Protein AF-A0A846P8K3-F1 (afdb_monomer)

Mean predicted aligned error: 7.82 Å

pLDDT: mean 85.92, std 9.23, range [52.0, 95.81]

Secondary structure (DSSP, 8-state):
--HHHHHHHHHHHS-HHHHTT-S---PPPPPPHHHHHHHHHHHHHHHHHHHHTTT------HHHHHHHHHHH---

Nearest PDB structures (foldseek):
  6djv-assembly1_C  TM=8.646E-01  e=2.266E-03  Mycobacterium tuberculosis
  7l6n-assembly1_F  TM=8.314E-01  e=2.599E-03  Mycobacterium tuberculosis
  6w6h-assembly1_C  TM=8.600E-01  e=3.419E-03  Mycobacterium tuberculosis
  6w6e-assembly1_A  TM=8.400E-01  e=2.981E-03  Mycobacterium tuberculosis
  6w6j-assembly1_B  TM=8.592E-01  e=4.499E-03  Mycobacterium tuberculosis

Structure (mmCIF, N/CA/C/O backbone):
data_AF-A0A846P8K3-F1
#
_entry.id   AF-A0A846P8K3-F1
#
loop_
_atom_site.group_PDB
_atom_site.id
_atom_site.type_symbol
_atom_site.label_atom_id
_atom_site.label_alt_id
_atom_site.label_comp_id
_atom_site.label_asym_id
_atom_site.label_entity_id
_atom_site.label_seq_id
_atom_site.pdbx_PDB_ins_code
_atom_site.Cartn_x
_atom_site.Cartn_y
_atom_site.Cartn_z
_atom_site.occupancy
_atom_site.B_iso_or_equiv
_atom_site.auth_seq_id
_atom_site.auth_comp_id
_atom_site.auth_asym_id
_atom_site.auth_atom_id
_atom_site.pdbx_PDB_model_num
ATOM 1 N N . ILE A 1 1 ? 10.046 7.567 -16.741 1.00 52.00 1 ILE A N 1
ATOM 2 C CA . ILE A 1 1 ? 11.281 7.015 -17.344 1.00 52.00 1 ILE A CA 1
ATOM 3 C C . ILE A 1 1 ? 10.800 6.168 -18.509 1.00 52.00 1 ILE A C 1
ATOM 5 O O . ILE A 1 1 ? 9.908 5.360 -18.280 1.00 52.00 1 ILE A O 1
ATOM 9 N N . GLY A 1 2 ? 11.220 6.461 -19.741 1.00 60.94 2 GLY A N 1
ATOM 10 C CA . GLY A 1 2 ? 10.796 5.667 -20.901 1.00 60.94 2 GLY A CA 1
ATOM 11 C C . GLY A 1 2 ? 11.344 4.243 -20.798 1.00 60.94 2 GLY A C 1
ATOM 12 O O . GLY A 1 2 ? 12.414 4.066 -20.218 1.00 60.94 2 GLY A O 1
ATOM 13 N N . ALA A 1 3 ? 10.614 3.256 -21.322 1.00 62.69 3 ALA A N 1
ATOM 14 C CA . ALA A 1 3 ? 11.038 1.852 -21.319 1.00 62.69 3 ALA A CA 1
ATOM 15 C C . ALA A 1 3 ? 12.436 1.683 -21.945 1.00 62.69 3 ALA A C 1
ATOM 17 O O . ALA A 1 3 ? 13.295 1.045 -21.345 1.00 62.69 3 ALA A O 1
ATOM 18 N N . ASP A 1 4 ? 12.702 2.407 -23.034 1.00 68.00 4 ASP A N 1
ATOM 19 C CA . ASP A 1 4 ? 13.988 2.403 -23.742 1.00 68.00 4 ASP A CA 1
ATOM 20 C C . ASP A 1 4 ? 15.179 2.783 -22.840 1.00 68.00 4 ASP A C 1
ATOM 22 O O . ASP A 1 4 ? 16.252 2.197 -22.928 1.00 68.00 4 ASP A O 1
ATOM 26 N N . ALA A 1 5 ? 14.988 3.714 -21.897 1.00 69.75 5 ALA A N 1
ATOM 27 C CA . ALA A 1 5 ? 16.054 4.131 -20.982 1.00 69.75 5 ALA A CA 1
ATOM 28 C C . ALA A 1 5 ? 16.351 3.090 -19.885 1.00 69.75 5 ALA A C 1
ATOM 30 O O . ALA A 1 5 ? 17.439 3.103 -19.307 1.00 69.75 5 ALA A O 1
ATOM 31 N N . ILE A 1 6 ? 15.385 2.223 -19.564 1.00 73.19 6 ILE A N 1
ATOM 32 C CA . ILE A 1 6 ? 15.571 1.116 -18.616 1.00 73.19 6 ILE A CA 1
ATOM 33 C C . ILE A 1 6 ? 16.311 -0.023 -19.319 1.00 73.19 6 ILE A C 1
ATOM 35 O O . ILE A 1 6 ? 17.269 -0.550 -18.756 1.00 73.19 6 ILE A O 1
ATOM 39 N N . ASP A 1 7 ? 15.924 -0.341 -20.553 1.00 77.38 7 ASP A N 1
ATOM 40 C CA . ASP A 1 7 ? 16.551 -1.399 -21.348 1.00 77.38 7 ASP A CA 1
ATOM 41 C C . ASP A 1 7 ? 18.021 -1.072 -21.657 1.00 77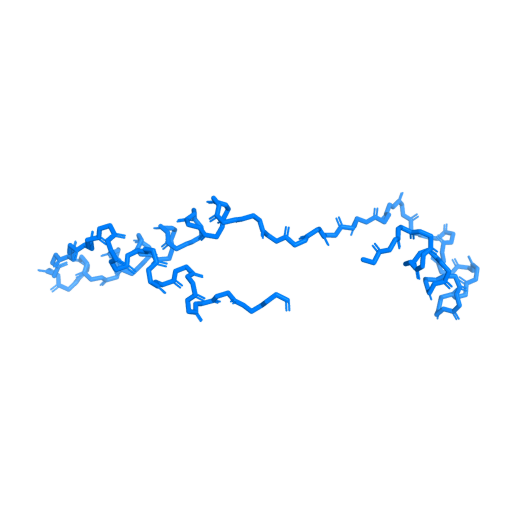.38 7 ASP A C 1
ATOM 43 O O . ASP A 1 7 ? 18.902 -1.896 -21.407 1.00 77.38 7 ASP A O 1
ATOM 47 N N . ASP A 1 8 ? 18.322 0.173 -22.042 1.00 79.81 8 ASP A N 1
ATOM 48 C CA . ASP A 1 8 ? 19.700 0.639 -22.254 1.00 79.81 8 ASP A CA 1
ATOM 49 C C . ASP A 1 8 ? 20.555 0.562 -20.975 1.00 79.81 8 ASP A C 1
ATOM 51 O O . ASP A 1 8 ? 21.748 0.234 -21.009 1.00 79.81 8 ASP A O 1
ATOM 55 N N . ALA A 1 9 ? 19.959 0.862 -19.816 1.00 79.00 9 ALA A N 1
ATOM 56 C CA . ALA A 1 9 ? 20.647 0.763 -18.534 1.00 79.00 9 ALA A CA 1
ATOM 57 C C . ALA A 1 9 ? 20.934 -0.700 -18.162 1.00 79.00 9 ALA A C 1
ATOM 59 O O . ALA A 1 9 ? 22.037 -1.010 -17.707 1.00 79.00 9 ALA A O 1
ATOM 60 N N . VAL A 1 10 ? 19.977 -1.604 -18.384 1.00 78.38 10 VAL A N 1
ATOM 61 C CA . VAL A 1 10 ? 20.136 -3.048 -18.151 1.00 78.38 10 VAL A CA 1
ATOM 62 C C . VAL A 1 10 ? 21.233 -3.620 -19.052 1.00 78.38 10 VAL A C 1
ATOM 64 O O . VAL A 1 10 ? 22.112 -4.337 -18.566 1.00 78.38 10 VAL A O 1
ATOM 67 N N . ASP A 1 11 ? 21.250 -3.239 -20.327 1.00 79.94 11 ASP A N 1
ATOM 68 C CA . ASP A 1 11 ? 22.236 -3.691 -21.310 1.00 79.94 11 ASP A CA 1
ATOM 69 C C . ASP A 1 11 ? 23.661 -3.225 -21.004 1.00 79.94 11 ASP A C 1
ATOM 71 O O . ASP A 1 11 ? 24.627 -3.944 -21.283 1.00 79.94 11 ASP A O 1
ATOM 75 N N . ARG A 1 12 ? 23.797 -2.044 -20.391 1.00 82.69 12 ARG A N 1
ATOM 76 C CA . ARG A 1 12 ? 25.082 -1.496 -19.943 1.00 82.69 12 ARG A CA 1
ATOM 77 C C . ARG A 1 12 ? 25.565 -2.098 -18.620 1.00 82.69 12 ARG A C 1
ATOM 79 O O . ARG A 1 12 ? 26.774 -2.196 -18.414 1.00 82.69 12 ARG A O 1
ATOM 86 N N . VAL A 1 13 ? 24.654 -2.449 -17.711 1.00 85.00 13 VAL A N 1
ATOM 87 C CA . VAL A 1 13 ? 24.990 -2.950 -16.365 1.00 85.00 13 VAL A CA 1
ATOM 88 C C . VAL A 1 13 ? 25.275 -4.454 -16.367 1.00 85.00 13 VAL A C 1
ATOM 90 O O . VAL A 1 13 ? 26.157 -4.901 -15.633 1.00 85.00 13 VAL A O 1
ATOM 93 N N . PHE A 1 14 ? 24.579 -5.237 -17.196 1.00 83.19 14 PHE A N 1
ATOM 94 C CA . PHE A 1 14 ? 24.698 -6.696 -17.214 1.00 83.19 14 PHE A CA 1
ATOM 95 C C . PHE A 1 14 ? 25.373 -7.219 -18.487 1.00 83.19 14 PHE A C 1
ATOM 97 O O . PHE A 1 14 ? 25.015 -6.870 -19.616 1.00 83.19 14 PHE A O 1
ATOM 104 N N . ASN A 1 15 ? 26.341 -8.125 -18.311 1.00 85.19 15 ASN A N 1
ATOM 105 C CA . ASN A 1 15 ? 27.029 -8.755 -19.432 1.00 85.19 15 ASN A CA 1
ATOM 106 C C . ASN A 1 15 ? 26.065 -9.639 -20.269 1.00 85.19 15 ASN A C 1
ATOM 108 O O . ASN A 1 15 ? 25.005 -10.049 -19.784 1.00 85.19 15 ASN A O 1
ATOM 112 N N . PRO A 1 16 ? 26.414 -9.951 -21.529 1.00 82.06 16 PRO A N 1
ATOM 113 C CA . PRO A 1 16 ? 25.534 -10.721 -22.410 1.00 82.06 16 PRO A CA 1
ATOM 114 C C . PRO A 1 16 ? 25.220 -12.130 -21.885 1.00 82.06 16 PRO A C 1
ATOM 116 O O . PRO A 1 16 ? 24.104 -12.612 -22.042 1.00 82.06 16 PRO A O 1
ATOM 119 N N . GLU A 1 17 ? 26.179 -12.789 -21.226 1.00 85.88 17 GLU A N 1
ATOM 120 C CA . GLU A 1 17 ? 26.000 -14.142 -20.681 1.00 85.88 17 GLU A CA 1
ATOM 121 C C . GLU A 1 17 ? 24.954 -14.178 -19.558 1.00 85.88 17 GLU A C 1
ATOM 123 O O . GLU A 1 17 ? 24.125 -15.081 -19.512 1.00 85.88 17 GLU A O 1
ATOM 128 N N . PHE A 1 18 ? 24.951 -13.172 -18.684 1.00 83.56 18 PHE A N 1
ATOM 129 C CA . PHE A 1 18 ? 23.985 -13.040 -17.602 1.00 83.56 18 PHE A CA 1
ATOM 130 C C . PHE A 1 18 ? 22.585 -12.737 -18.141 1.00 83.56 18 PHE A C 1
ATOM 132 O O . PHE A 1 18 ? 21.620 -13.365 -17.709 1.00 83.56 18 PHE A O 1
ATOM 139 N N . ARG A 1 19 ? 22.472 -11.843 -19.134 1.00 79.81 19 ARG A N 1
ATOM 140 C CA . ARG A 1 19 ? 21.193 -11.533 -19.797 1.00 79.81 19 ARG A CA 1
ATOM 141 C C . ARG A 1 19 ? 20.582 -12.757 -20.478 1.00 79.81 19 ARG A C 1
ATOM 143 O O . ARG A 1 19 ? 19.389 -12.994 -20.334 1.00 79.81 19 ARG A O 1
ATOM 150 N N . ASN A 1 20 ? 21.407 -13.594 -21.105 1.00 83.06 20 ASN A N 1
ATOM 151 C CA . ASN A 1 20 ? 20.968 -14.843 -21.735 1.00 83.06 20 ASN A CA 1
ATOM 152 C C . ASN A 1 20 ? 20.455 -15.907 -20.739 1.00 83.06 20 ASN A C 1
ATOM 154 O O . ASN A 1 20 ? 19.943 -16.936 -21.173 1.00 83.06 20 ASN A O 1
ATOM 158 N N . ARG A 1 21 ? 20.597 -15.691 -19.420 1.00 88.56 21 ARG A N 1
ATOM 159 C CA . ARG A 1 21 ? 20.049 -16.558 -18.357 1.00 88.56 21 ARG A CA 1
ATOM 160 C C . ARG A 1 21 ? 18.810 -15.972 -17.671 1.00 88.56 21 ARG A C 1
ATOM 162 O O . ARG A 1 21 ? 18.306 -16.586 -16.734 1.00 88.56 21 ARG A O 1
ATOM 169 N N . LEU A 1 22 ? 18.337 -14.797 -18.089 1.00 80.12 22 LEU A N 1
ATOM 170 C CA . LEU A 1 22 ? 17.113 -14.193 -17.568 1.00 80.12 22 LEU A CA 1
ATOM 171 C C . LEU A 1 22 ? 15.917 -14.654 -18.407 1.00 80.12 22 LEU A C 1
ATOM 173 O O . LEU A 1 22 ? 15.839 -14.351 -19.592 1.00 80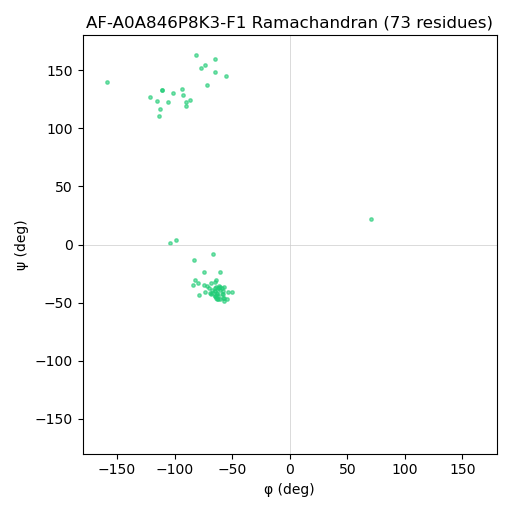.12 22 LEU A O 1
ATOM 177 N N . ASP A 1 23 ? 14.956 -15.335 -17.781 1.00 80.69 23 ASP A N 1
ATOM 178 C CA . ASP A 1 23 ? 13.723 -15.756 -18.464 1.00 80.69 23 ASP A CA 1
ATOM 179 C C . ASP A 1 23 ? 12.782 -14.578 -18.764 1.00 80.69 23 ASP A C 1
ATOM 181 O O . ASP A 1 23 ? 12.086 -14.566 -19.780 1.00 80.69 23 ASP A O 1
ATOM 185 N N . LYS A 1 24 ? 12.716 -13.584 -17.866 1.00 80.00 24 LYS A N 1
ATOM 186 C CA . LYS A 1 24 ? 11.850 -12.409 -18.025 1.00 80.00 24 LYS A CA 1
ATOM 187 C C . LYS A 1 24 ? 12.321 -11.232 -17.178 1.00 80.00 24 LYS A C 1
ATOM 189 O O . LYS A 1 24 ? 12.651 -11.395 -16.006 1.00 80.00 24 LYS A O 1
ATOM 194 N N . VAL A 1 25 ? 12.248 -10.034 -17.751 1.00 77.06 25 VAL A N 1
ATOM 195 C CA . VAL A 1 25 ? 12.374 -8.772 -17.013 1.00 77.06 25 VAL A CA 1
ATOM 196 C C . VAL A 1 25 ? 10.975 -8.295 -16.616 1.00 77.06 25 VAL A C 1
ATOM 198 O O . VAL A 1 25 ? 10.066 -8.248 -17.446 1.00 77.06 25 VAL A O 1
ATOM 201 N N . VAL A 1 26 ? 10.778 -7.985 -15.332 1.00 81.25 26 VAL A N 1
ATOM 202 C CA . VAL A 1 26 ? 9.510 -7.461 -14.804 1.00 81.25 26 VAL A CA 1
ATOM 203 C C . VAL A 1 26 ? 9.729 -6.032 -14.333 1.00 81.25 26 VAL A C 1
ATOM 205 O O . VAL A 1 26 ? 10.403 -5.795 -13.332 1.00 81.25 26 VAL A O 1
ATOM 208 N N . THR A 1 27 ? 9.144 -5.0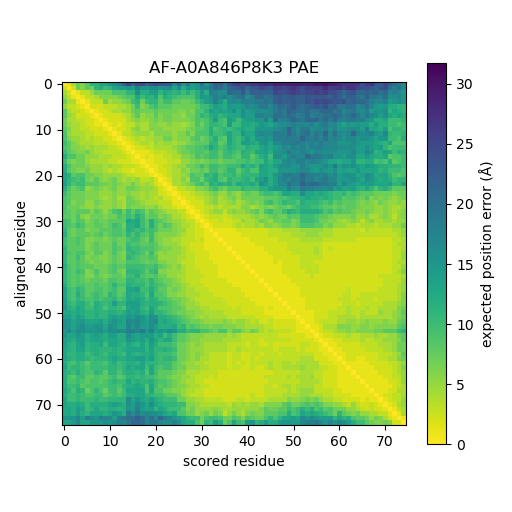83 -15.055 1.00 81.12 27 THR A N 1
ATOM 209 C CA . THR A 1 27 ? 9.200 -3.663 -14.707 1.00 81.12 27 THR A CA 1
ATOM 210 C C . THR A 1 27 ? 8.069 -3.327 -13.745 1.00 81.12 27 THR A C 1
ATOM 212 O O . THR A 1 27 ? 6.897 -3.549 -14.051 1.00 81.12 27 THR A O 1
ATOM 215 N N . PHE A 1 28 ? 8.412 -2.771 -12.586 1.00 83.00 28 PHE A N 1
ATOM 216 C CA . PHE A 1 28 ? 7.430 -2.247 -11.645 1.00 83.00 28 PHE A CA 1
ATOM 217 C C . PHE A 1 28 ? 7.166 -0.777 -11.953 1.00 83.00 28 PHE A C 1
ATOM 219 O O . PHE A 1 28 ? 8.081 0.046 -11.966 1.00 83.00 28 PHE A O 1
ATOM 226 N N . ASN A 1 29 ? 5.901 -0.455 -12.207 1.00 83.94 29 ASN A N 1
ATOM 227 C CA . ASN A 1 29 ? 5.463 0.925 -12.354 1.00 83.94 29 ASN A CA 1
ATOM 228 C C . ASN A 1 29 ? 5.246 1.562 -10.980 1.00 83.94 29 ASN A C 1
ATOM 230 O O . ASN A 1 29 ? 5.099 0.870 -9.970 1.00 83.94 29 ASN A O 1
ATOM 234 N N . ARG A 1 30 ? 5.183 2.897 -10.960 1.00 85.19 30 ARG A N 1
ATOM 235 C CA . ARG A 1 30 ? 4.719 3.635 -9.784 1.00 85.19 30 ARG A CA 1
ATOM 236 C C . ARG A 1 30 ? 3.333 3.155 -9.374 1.00 85.19 30 ARG A C 1
ATOM 238 O O . ARG A 1 30 ? 2.515 2.812 -10.228 1.00 85.19 30 ARG A O 1
ATOM 245 N N . LEU A 1 31 ? 3.097 3.152 -8.069 1.00 86.06 31 LEU A N 1
ATOM 246 C CA . LEU A 1 31 ? 1.801 2.789 -7.525 1.00 86.06 31 LEU A CA 1
ATOM 247 C C . LEU A 1 31 ? 0.800 3.902 -7.829 1.00 86.06 31 LEU A C 1
ATOM 249 O O . LEU A 1 31 ? 1.115 5.087 -7.711 1.00 86.06 31 LEU A O 1
ATOM 253 N N . ASP A 1 32 ? -0.395 3.492 -8.235 1.00 88.75 32 ASP A N 1
ATOM 254 C CA . ASP A 1 32 ? -1.556 4.368 -8.316 1.00 88.75 32 ASP A CA 1
ATOM 2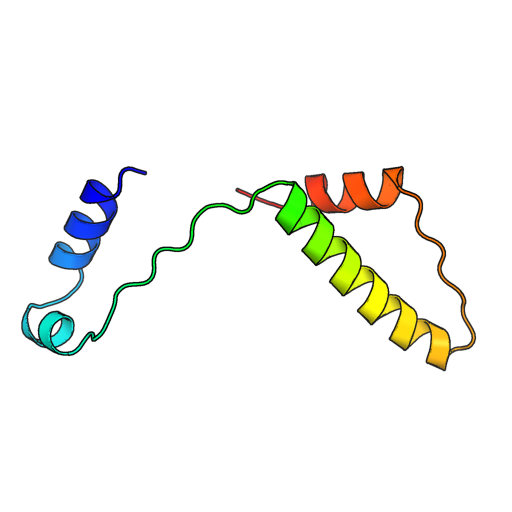55 C C . ASP A 1 32 ? -2.121 4.597 -6.902 1.00 88.75 32 ASP A C 1
ATOM 257 O O . ASP A 1 32 ? -1.976 3.755 -6.013 1.00 88.75 32 ASP A O 1
ATOM 261 N N . GLU A 1 33 ? -2.754 5.749 -6.696 1.00 87.62 33 GLU A N 1
ATOM 262 C CA . GLU A 1 33 ? -3.416 6.132 -5.449 1.00 87.62 33 GLU A CA 1
ATOM 263 C C . GLU A 1 33 ? -4.374 5.050 -4.919 1.00 87.62 33 GLU A C 1
ATOM 265 O O . GLU A 1 33 ? -4.366 4.747 -3.727 1.00 87.62 33 G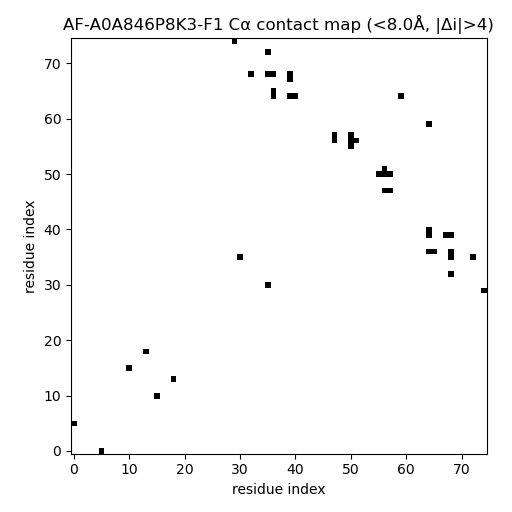LU A O 1
ATOM 270 N N . GLN A 1 34 ? -5.150 4.393 -5.784 1.00 90.00 34 GLN A N 1
ATOM 271 C CA . GLN A 1 34 ? -6.045 3.303 -5.393 1.00 90.00 34 GLN A CA 1
ATOM 272 C C . GLN A 1 34 ? -5.270 2.111 -4.828 1.00 90.00 34 GLN A C 1
ATOM 274 O O . GLN A 1 34 ? -5.666 1.549 -3.805 1.00 90.00 34 GLN A O 1
ATOM 279 N N . VAL A 1 35 ? -4.146 1.746 -5.451 1.00 90.94 35 VAL A N 1
ATOM 280 C CA . VAL A 1 35 ? -3.275 0.668 -4.961 1.00 90.94 35 VAL A CA 1
ATOM 281 C C . VAL A 1 35 ? -2.658 1.048 -3.616 1.00 90.94 35 VAL A C 1
ATOM 283 O O . VAL A 1 35 ? -2.620 0.225 -2.702 1.00 90.94 35 VAL A O 1
ATOM 286 N N . ILE A 1 36 ? -2.243 2.305 -3.446 1.00 91.25 36 ILE A N 1
ATOM 287 C CA . ILE A 1 36 ? -1.727 2.816 -2.168 1.00 91.25 36 ILE A CA 1
ATOM 288 C C . ILE A 1 36 ? -2.801 2.706 -1.080 1.00 91.25 36 ILE A C 1
ATOM 290 O O . ILE A 1 36 ? -2.541 2.168 -0.005 1.00 91.25 36 ILE A O 1
ATOM 294 N N . LEU A 1 37 ? -4.036 3.124 -1.365 1.00 92.25 37 LEU A N 1
ATOM 295 C CA . LEU A 1 37 ? -5.148 3.016 -0.421 1.00 92.25 37 LEU A CA 1
ATOM 296 C C . LEU A 1 37 ? -5.505 1.563 -0.077 1.00 92.25 37 LEU A C 1
ATOM 298 O O . LEU A 1 37 ? -5.988 1.313 1.028 1.00 92.25 37 LEU A O 1
ATOM 302 N N . GLN A 1 38 ? -5.302 0.607 -0.988 1.00 93.50 38 GLN A N 1
ATOM 303 C CA . GLN A 1 38 ? -5.459 -0.825 -0.697 1.00 93.50 38 GLN A CA 1
ATOM 304 C C . GLN A 1 38 ? -4.353 -1.352 0.222 1.00 93.50 38 GLN A C 1
ATOM 306 O O . GLN A 1 38 ? -4.621 -2.181 1.093 1.00 93.50 38 GLN A O 1
ATOM 311 N N . ILE A 1 39 ? -3.121 -0.867 0.051 1.00 92.94 39 ILE A N 1
ATOM 312 C CA . ILE A 1 39 ? -2.005 -1.196 0.944 1.00 92.94 39 ILE A CA 1
ATOM 313 C C . ILE A 1 39 ? -2.294 -0.657 2.347 1.00 92.94 39 ILE A C 1
ATOM 315 O O . ILE A 1 39 ? -2.189 -1.410 3.310 1.00 92.94 39 ILE A O 1
ATOM 319 N N . VAL A 1 40 ? -2.747 0.594 2.465 1.00 94.31 40 VAL A N 1
ATOM 320 C CA . VAL A 1 40 ? -3.127 1.187 3.759 1.00 94.31 40 VAL A CA 1
ATOM 321 C C . VAL A 1 40 ? -4.209 0.355 4.456 1.00 94.31 40 VAL A C 1
ATOM 323 O O . VAL A 1 40 ? -4.060 0.034 5.631 1.00 94.31 40 VAL A O 1
ATOM 326 N N . ASP A 1 41 ? -5.256 -0.070 3.739 1.00 93.62 41 ASP A N 1
ATOM 327 C CA . ASP A 1 41 ? -6.296 -0.950 4.298 1.00 93.62 41 ASP A CA 1
ATOM 328 C C . ASP A 1 41 ? -5.734 -2.272 4.819 1.00 93.62 41 ASP A C 1
ATOM 330 O O . ASP A 1 41 ? -6.149 -2.767 5.868 1.00 93.62 41 ASP A O 1
ATOM 334 N N . LYS A 1 42 ? -4.809 -2.874 4.066 1.00 95.12 42 LYS A N 1
ATOM 335 C CA . LYS A 1 42 ? -4.176 -4.128 4.463 1.00 95.12 42 LYS A CA 1
ATOM 336 C C . LYS A 1 42 ? -3.402 -3.950 5.769 1.00 95.12 42 LYS A C 1
ATOM 338 O O . LYS A 1 42 ? -3.556 -4.773 6.668 1.00 95.12 42 LYS A O 1
ATOM 343 N N . GLU A 1 43 ? -2.612 -2.888 5.882 1.00 94.19 43 GLU A N 1
ATOM 344 C CA . GLU A 1 43 ? -1.820 -2.613 7.083 1.00 94.19 43 GLU A CA 1
ATOM 345 C C . GLU A 1 43 ? -2.705 -2.269 8.290 1.00 94.19 43 GLU A C 1
ATOM 347 O O . GLU A 1 43 ? -2.456 -2.769 9.387 1.00 94.19 43 GLU A O 1
ATOM 352 N N . ILE A 1 44 ? -3.793 -1.513 8.090 1.00 94.25 44 ILE A N 1
ATOM 353 C CA . ILE A 1 44 ? -4.791 -1.260 9.141 1.00 94.25 44 ILE A CA 1
ATOM 354 C C . ILE A 1 44 ? -5.355 -2.583 9.657 1.00 94.25 44 ILE A C 1
ATOM 356 O O . ILE A 1 44 ? -5.323 -2.808 10.861 1.00 94.25 44 ILE A O 1
ATOM 360 N N . ARG A 1 45 ? -5.774 -3.503 8.779 1.00 94.38 45 ARG A N 1
ATOM 361 C CA . ARG A 1 45 ? -6.310 -4.812 9.201 1.00 94.38 45 ARG A CA 1
ATOM 362 C C . ARG A 1 45 ? -5.299 -5.662 9.964 1.00 94.38 45 ARG A C 1
ATOM 364 O O . ARG A 1 45 ? -5.663 -6.364 10.905 1.00 94.38 45 ARG A O 1
ATOM 371 N N . LEU A 1 46 ? -4.028 -5.620 9.563 1.00 94.69 46 LEU A N 1
ATOM 372 C CA . LEU A 1 46 ? -2.955 -6.313 10.282 1.00 94.69 46 LEU A CA 1
ATOM 373 C C . LEU A 1 46 ? -2.761 -5.737 11.687 1.0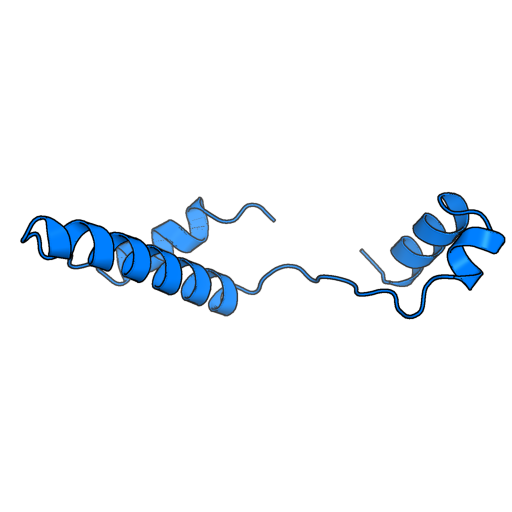0 94.69 46 LEU A C 1
ATOM 375 O O . LEU A 1 46 ? -2.488 -6.484 12.628 1.00 94.69 46 LEU A O 1
ATOM 379 N N . PHE A 1 47 ? -2.912 -4.423 11.836 1.00 94.25 47 PHE A N 1
ATOM 380 C CA . PHE A 1 47 ? -2.844 -3.763 13.131 1.00 94.25 47 PHE A CA 1
ATOM 381 C C . PHE A 1 47 ? -4.099 -4.021 13.979 1.00 94.25 47 PHE A C 1
ATOM 383 O O . PHE A 1 47 ? -3.981 -4.326 15.164 1.00 94.25 47 PHE A O 1
ATOM 390 N N . GLU A 1 48 ? -5.288 -4.005 13.371 1.00 94.56 48 GLU A N 1
ATOM 391 C CA . GLU A 1 48 ? -6.552 -4.393 14.009 1.00 94.56 48 GLU A CA 1
ATOM 392 C C . GLU A 1 48 ? -6.458 -5.794 14.612 1.00 94.56 48 GLU A C 1
ATOM 394 O O . GLU A 1 48 ? -6.807 -5.978 15.774 1.00 94.56 48 GLU A O 1
ATOM 399 N N . ALA A 1 49 ? -5.922 -6.766 13.869 1.00 94.62 49 ALA A N 1
ATOM 400 C CA . ALA A 1 49 ? -5.754 -8.132 14.359 1.00 94.62 49 ALA A CA 1
ATOM 401 C C . ALA A 1 49 ? -4.899 -8.197 15.639 1.00 94.62 49 ALA A C 1
ATOM 403 O O . ALA A 1 49 ? -5.271 -8.878 16.591 1.00 94.62 49 ALA A O 1
ATOM 404 N N . GLN A 1 50 ? -3.802 -7.436 15.703 1.00 95.25 50 GLN A N 1
ATOM 405 C CA . GLN A 1 50 ? -2.935 -7.367 16.890 1.00 95.25 50 GLN A CA 1
ATOM 406 C C . GLN A 1 50 ? -3.616 -6.674 18.081 1.00 95.25 50 GLN A C 1
ATOM 408 O O . GLN A 1 50 ? -3.366 -7.006 19.241 1.00 95.25 50 GLN A O 1
ATOM 413 N N . LEU A 1 51 ? -4.470 -5.685 17.814 1.00 94.81 51 LEU A N 1
ATOM 414 C CA . LEU A 1 51 ? -5.230 -4.982 18.847 1.00 94.81 51 LEU A CA 1
ATOM 415 C C . LEU A 1 51 ? -6.380 -5.829 19.396 1.00 94.81 51 LEU A C 1
ATOM 417 O O . LEU A 1 51 ? -6.646 -5.785 20.600 1.00 94.81 51 LEU A O 1
ATOM 421 N N . GLN A 1 52 ? -7.010 -6.647 18.553 1.00 94.00 52 GLN A N 1
ATOM 422 C CA . GLN A 1 52 ? -8.056 -7.582 18.965 1.00 94.00 52 GLN A CA 1
ATOM 423 C C . GLN A 1 52 ? -7.544 -8.602 19.989 1.00 94.00 52 GLN A C 1
ATOM 425 O O . GLN A 1 52 ? -8.246 -8.883 20.958 1.00 94.00 52 GLN A O 1
ATOM 430 N N . GLU A 1 53 ? -6.296 -9.070 19.871 1.00 93.81 53 GLU A N 1
ATOM 431 C CA . GLU A 1 53 ? -5.665 -9.934 20.889 1.00 93.81 53 GLU A CA 1
ATOM 432 C C . GLU A 1 53 ? -5.563 -9.261 22.269 1.00 93.81 53 GLU A C 1
ATOM 434 O O . GLU A 1 53 ? -5.493 -9.933 23.298 1.00 93.81 53 GLU A O 1
ATOM 439 N N . LYS A 1 54 ? -5.577 -7.925 22.306 1.00 95.12 54 LYS A N 1
ATOM 440 C CA . LYS A 1 54 ? -5.555 -7.108 23.526 1.00 95.12 54 LYS A CA 1
ATOM 441 C C . LYS A 1 54 ? -6.949 -6.621 23.942 1.00 95.12 54 LYS A C 1
ATOM 443 O O . LYS A 1 54 ? -7.052 -5.856 24.897 1.00 95.12 54 LYS A O 1
ATOM 448 N N . GLY A 1 55 ? -8.006 -7.035 23.237 1.00 93.81 55 GLY A N 1
ATOM 449 C CA . GLY A 1 55 ? -9.381 -6.588 23.472 1.00 93.81 55 GLY A CA 1
ATOM 450 C C . GLY A 1 55 ? -9.642 -5.130 23.078 1.00 93.81 55 GLY A C 1
ATOM 451 O O . GLY A 1 55 ? -10.562 -4.514 23.610 1.00 93.81 55 GLY A O 1
ATOM 452 N N . ILE A 1 56 ? -8.825 -4.558 22.186 1.00 95.81 56 ILE A N 1
ATOM 453 C CA . ILE A 1 56 ? -8.950 -3.172 21.722 1.00 95.81 56 ILE A CA 1
ATOM 454 C C . ILE A 1 56 ? -9.611 -3.159 20.338 1.00 95.81 56 ILE A C 1
ATOM 456 O O . ILE A 1 56 ? -9.175 -3.856 19.419 1.00 95.81 56 ILE A O 1
ATOM 460 N N . THR A 1 57 ? -10.640 -2.328 20.180 1.00 92.06 57 THR A N 1
ATOM 461 C CA . THR A 1 57 ? -11.265 -2.037 18.882 1.00 92.06 57 THR A CA 1
ATOM 462 C C . THR A 1 57 ? -10.632 -0.790 18.281 1.00 92.06 57 THR A C 1
ATOM 464 O O . THR A 1 57 ? -10.459 0.215 18.971 1.00 92.06 57 THR A O 1
ATOM 467 N N . LEU A 1 58 ? -10.290 -0.857 16.997 1.00 92.75 58 LEU A N 1
ATOM 468 C CA . LEU A 1 58 ? -9.776 0.269 16.231 1.00 92.75 58 LEU A CA 1
ATOM 469 C C . LEU A 1 58 ? -10.832 0.684 15.210 1.00 92.75 58 LEU A C 1
ATOM 471 O O . LEU A 1 58 ? -11.379 -0.152 14.503 1.00 92.75 58 LEU A O 1
ATOM 475 N N . GLU A 1 59 ? -11.096 1.982 15.130 1.00 92.44 59 GLU A N 1
ATOM 476 C CA . GLU A 1 59 ? -11.911 2.573 14.075 1.00 92.44 59 GLU A CA 1
ATOM 477 C C . GLU A 1 59 ? -11.061 3.608 13.344 1.00 92.44 59 GLU A C 1
ATOM 479 O O . GLU A 1 59 ? -10.475 4.499 13.964 1.00 92.44 59 GLU A O 1
ATOM 484 N N . VAL A 1 60 ? -10.978 3.491 12.018 1.00 92.56 60 VAL A N 1
ATOM 485 C CA . VAL A 1 60 ? -10.211 4.415 11.177 1.00 92.56 60 VAL A CA 1
ATOM 486 C C . VAL A 1 60 ? -11.161 5.163 10.255 1.00 92.56 60 VAL A C 1
ATOM 488 O O . VAL A 1 60 ? -11.909 4.563 9.485 1.00 92.56 60 VAL A O 1
ATOM 491 N N . SER A 1 61 ? -11.128 6.494 10.321 1.00 94.88 61 SER A N 1
ATOM 492 C CA . SER A 1 61 ? -11.919 7.345 9.435 1.00 94.88 61 SER A CA 1
ATOM 493 C C . SER A 1 61 ? -11.344 7.375 8.017 1.00 94.88 61 SER A C 1
ATOM 495 O O . SER A 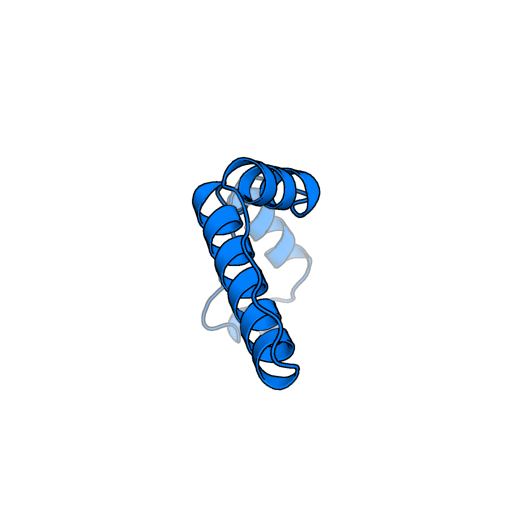1 61 ? -10.139 7.225 7.806 1.00 94.88 61 SER A O 1
ATOM 497 N N . GLU A 1 62 ? -12.197 7.656 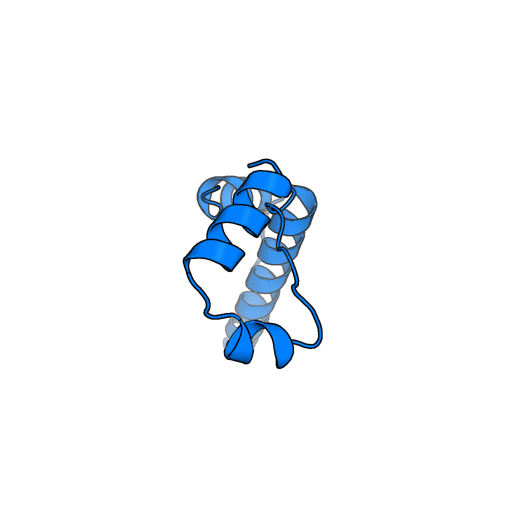7.030 1.00 91.62 62 GLU A N 1
ATOM 498 C CA . GLU A 1 62 ? -11.768 7.786 5.632 1.00 91.62 62 GLU A CA 1
ATOM 499 C C . GLU A 1 62 ? -10.704 8.885 5.448 1.00 91.62 62 GLU A C 1
ATOM 501 O O . GLU A 1 62 ? -9.749 8.709 4.693 1.00 91.62 62 GLU A O 1
ATOM 506 N N . ALA A 1 63 ? -10.823 9.995 6.185 1.00 93.38 63 ALA A N 1
ATOM 507 C CA . ALA A 1 63 ? -9.842 11.079 6.163 1.00 93.38 63 ALA A CA 1
ATOM 508 C C . ALA A 1 63 ? -8.464 10.625 6.673 1.00 93.38 63 ALA A C 1
ATOM 510 O O . ALA A 1 63 ? -7.447 10.956 6.069 1.00 93.38 63 ALA A O 1
ATOM 511 N N . CYS A 1 64 ? -8.427 9.825 7.745 1.00 92.62 64 CYS A N 1
ATOM 512 C CA . CYS A 1 64 ? -7.184 9.253 8.265 1.00 92.62 64 CYS A CA 1
ATOM 513 C C . CYS A 1 64 ? -6.559 8.286 7.252 1.00 92.62 64 CYS A C 1
ATOM 515 O O . CYS A 1 64 ? -5.368 8.368 6.964 1.00 92.62 64 CYS A O 1
ATOM 517 N N . ARG A 1 65 ? -7.374 7.424 6.636 1.00 91.19 65 ARG A N 1
ATOM 518 C CA . ARG A 1 65 ? -6.920 6.493 5.597 1.00 91.19 65 ARG A CA 1
ATOM 519 C C . ARG A 1 65 ? -6.272 7.217 4.410 1.00 91.19 65 ARG A C 1
ATOM 521 O O . ARG A 1 65 ? -5.206 6.805 3.960 1.00 91.19 65 ARG A O 1
ATOM 528 N N . LYS A 1 66 ? -6.895 8.292 3.917 1.00 91.25 66 LYS A N 1
ATOM 529 C CA . LYS A 1 66 ? -6.345 9.113 2.824 1.00 91.25 66 LYS A CA 1
ATOM 530 C C . LYS A 1 66 ? -5.032 9.780 3.227 1.00 91.25 66 LYS A C 1
ATOM 532 O O . LYS A 1 66 ? -4.041 9.646 2.518 1.00 91.25 66 LYS A O 1
ATOM 537 N N . TYR A 1 67 ? -4.997 10.377 4.416 1.00 92.75 67 TYR A N 1
ATOM 538 C CA . TYR A 1 67 ? -3.790 10.993 4.966 1.00 92.75 67 TYR A CA 1
ATOM 539 C C . TYR A 1 67 ? -2.613 10.008 5.092 1.00 92.75 67 TYR A C 1
ATOM 541 O O . TYR A 1 67 ? -1.472 10.355 4.778 1.00 92.75 67 TYR A O 1
ATOM 549 N N . LEU A 1 68 ? -2.882 8.765 5.510 1.00 91.06 68 LEU A N 1
ATOM 550 C CA . LEU A 1 68 ? -1.874 7.703 5.577 1.00 91.06 68 LEU A CA 1
ATOM 551 C C . LEU A 1 68 ? -1.346 7.320 4.189 1.00 91.06 68 LEU A C 1
ATOM 553 O O . LEU A 1 68 ? -0.150 7.074 4.051 1.00 91.06 68 LEU A O 1
ATOM 557 N N . GLY A 1 69 ? -2.204 7.298 3.168 1.00 90.75 69 GLY A N 1
ATOM 558 C CA . GLY A 1 69 ? -1.789 7.049 1.786 1.00 90.75 69 GLY A CA 1
ATOM 559 C C . GLY A 1 69 ? -0.887 8.154 1.234 1.00 90.75 69 GLY A C 1
ATOM 560 O O . GLY A 1 69 ? 0.154 7.862 0.652 1.00 90.75 69 GLY A O 1
ATOM 561 N N . GLU A 1 70 ? -1.247 9.414 1.476 1.00 88.44 70 GLU A N 1
ATOM 562 C CA . GLU A 1 70 ? -0.478 10.582 1.026 1.00 88.44 70 GLU A CA 1
ATOM 563 C C . GLU A 1 70 ? 0.875 10.709 1.741 1.00 88.44 70 GLU A C 1
ATOM 565 O O . GLU A 1 70 ? 1.887 10.999 1.109 1.00 88.44 70 GLU A O 1
ATOM 570 N N . THR A 1 71 ? 0.910 10.475 3.056 1.00 87.69 71 THR A N 1
ATOM 571 C CA . THR A 1 71 ? 2.134 10.624 3.868 1.00 87.69 71 THR A CA 1
ATOM 572 C C . THR A 1 71 ? 3.043 9.396 3.778 1.00 87.69 71 THR A C 1
ATOM 574 O O . THR A 1 71 ? 4.262 9.507 3.903 1.00 87.69 71 THR A O 1
ATOM 577 N N . GLY A 1 72 ? 2.461 8.209 3.588 1.00 78.94 72 GLY A N 1
ATOM 578 C CA . GLY A 1 72 ? 3.183 6.937 3.559 1.00 78.94 72 GLY A CA 1
ATOM 579 C C . GLY A 1 72 ? 3.816 6.597 2.209 1.00 78.94 72 GLY A C 1
ATOM 580 O O . GLY A 1 72 ? 4.641 5.686 2.148 1.00 78.94 72 GLY A O 1
ATOM 581 N N . TYR A 1 73 ? 3.455 7.304 1.135 1.00 81.44 73 TYR A N 1
ATOM 582 C CA . TYR A 1 73 ? 3.980 7.053 -0.204 1.00 81.44 73 TYR A CA 1
ATOM 583 C C . TYR A 1 73 ? 4.987 8.124 -0.639 1.00 81.44 73 TYR A C 1
ATOM 585 O O . TYR A 1 73 ? 4.664 9.304 -0.733 1.00 81.44 73 TYR A O 1
ATOM 593 N N . SER A 1 74 ? 6.208 7.689 -0.968 1.00 71.00 74 SER A N 1
ATOM 594 C CA . SER A 1 74 ? 7.235 8.517 -1.610 1.00 71.00 74 SER A CA 1
ATOM 595 C C . SER A 1 74 ? 7.480 8.003 -3.040 1.00 71.00 74 SER A C 1
ATOM 597 O O . SER A 1 74 ? 7.903 6.853 -3.179 1.00 71.00 74 SER A O 1
ATOM 599 N N . PRO A 1 75 ? 7.206 8.805 -4.089 1.00 65.12 75 PRO A N 1
ATOM 600 C CA . PRO A 1 75 ? 7.271 8.391 -5.500 1.00 65.12 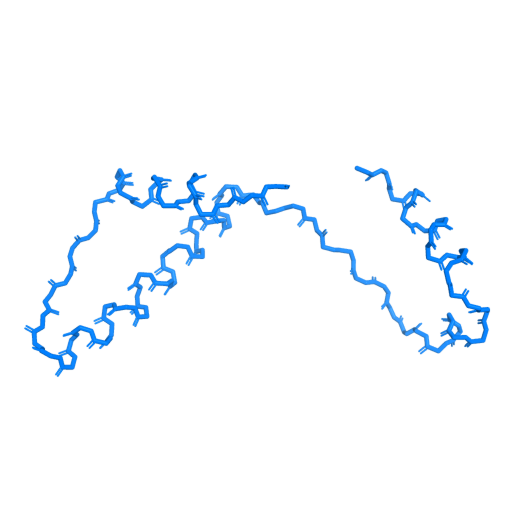75 PRO A CA 1
ATOM 601 C C . PRO A 1 75 ? 8.670 8.384 -6.140 1.00 65.12 75 PRO A C 1
ATOM 603 O O . PRO A 1 75 ? 9.615 8.962 -5.562 1.00 65.12 75 PRO A O 1
#

Foldseek 3Di:
DDPVVVVVVCPVPDDPVVVVPDPDDDDDDDDDLVRLLVVLVVVVVVVQVVVVVVVDHDDDDPVNSSVCSVVVDDD

Sequence (75 aa):
IGADAIDDAVDRVFNPEFRNRLDKVVTFNRLDEQVILQIVDKEIRLFEAQLQEKGITLEVSEACRKYLGETGYSP

Solvent-accessible surface area (backbone atoms only — not comparable to full-atom values): 4822 Å² total; per-residue (Å²): 131,61,70,69,63,52,53,55,48,49,63,72,74,45,56,71,73,61,55,77,69,56,93,74,88,84,85,83,73,82,81,50,70,70,57,40,45,52,49,48,51,52,53,50,51,58,48,41,56,62,32,48,80,73,75,44,87,80,87,82,52,71,68,57,51,51,52,49,34,63,73,71,56,82,134

Radius of gyration: 19.85 Å; Cα contacts (8 Å, |Δi|>4): 22; chains: 1; bounding box: 39×28×47 Å